Protein AF-A0A800DG62-F1 (afdb_monomer_lite)

Foldseek 3Di:
DDDDDDPDDDPPPDDDDDDDDDDPCVQPDDDDDDDDPDDQADWDKDWDQTPVRDIDIDDIDGDHDDD

Secondary structure (DSSP, 8-state):
----PPPPPPTT------------GGGT-----------TT-EE--EEE-TTS-EEEPPPEE-----

pLDDT: mean 81.83, std 9.44, range [44.0, 94.56]

Sequence (67 aa):
MGFVPAPKKAPWAVPKLKFYTAVPKRLFALEAEFEDEARPGDFYYLRVRQCNGQMAWSSPVFCVERS

Radius of gyration: 23.42 Å; chains: 1; bounding box: 40×47×59 Å

Structure (mmCIF, N/CA/C/O backbone):
data_AF-A0A800DG62-F1
#
_entry.id   AF-A0A800DG62-F1
#
loop_
_atom_site.group_PDB
_atom_site.id
_atom_site.type_symbol
_atom_site.label_atom_id
_atom_site.label_alt_id
_atom_site.label_comp_id
_atom_site.label_asym_id
_atom_site.label_entity_id
_atom_site.label_seq_id
_atom_site.pdbx_PDB_ins_code
_atom_site.Cartn_x
_atom_site.Cartn_y
_atom_site.Cartn_z
_atom_site.occupancy
_atom_site.B_iso_or_equiv
_atom_site.auth_seq_id
_atom_site.auth_comp_id
_atom_site.auth_asym_id
_atom_site.auth_atom_id
_atom_site.pdbx_PDB_model_num
ATOM 1 N N . MET A 1 1 ? 27.293 36.237 39.564 1.00 44.00 1 MET A N 1
ATOM 2 C CA . MET A 1 1 ? 26.791 34.941 39.059 1.00 44.00 1 MET A CA 1
ATOM 3 C C . MET A 1 1 ? 25.315 35.135 38.733 1.00 44.00 1 MET A C 1
ATOM 5 O O . MET A 1 1 ? 24.519 35.264 39.651 1.00 44.00 1 MET A O 1
ATOM 9 N N . GLY A 1 2 ? 24.983 35.373 37.460 1.00 59.75 2 GLY A N 1
ATOM 10 C CA . GLY A 1 2 ? 23.637 35.785 37.042 1.00 59.75 2 GLY A CA 1
ATOM 11 C C . GLY A 1 2 ? 22.712 34.589 36.837 1.00 59.75 2 GLY A C 1
ATOM 12 O O . GLY A 1 2 ? 23.121 33.587 36.258 1.00 59.75 2 GLY A O 1
ATOM 13 N N . PHE A 1 3 ? 21.477 34.692 37.319 1.00 68.00 3 PHE A N 1
ATOM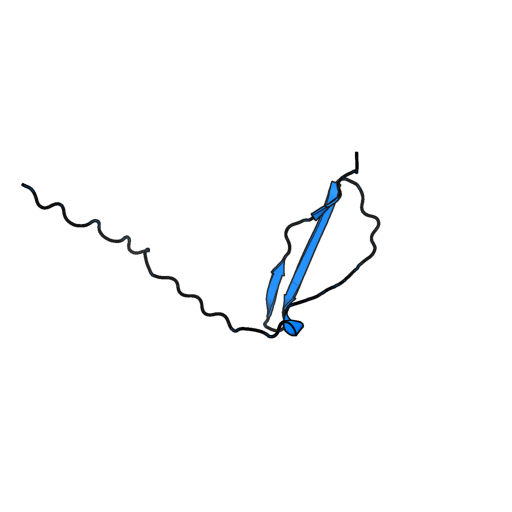 14 C CA . PHE A 1 3 ? 20.423 33.714 37.066 1.00 68.00 3 PHE A CA 1
ATOM 15 C C . PHE A 1 3 ? 20.058 33.727 35.575 1.00 68.00 3 PHE A C 1
ATOM 17 O O . PHE A 1 3 ? 19.588 34.743 35.064 1.00 68.00 3 PHE A O 1
ATOM 24 N N . VAL A 1 4 ? 20.277 32.611 34.876 1.00 71.88 4 VAL A N 1
ATOM 25 C CA . VAL A 1 4 ? 19.773 32.410 33.512 1.00 71.88 4 VAL A CA 1
ATOM 26 C C . VAL A 1 4 ? 18.405 31.735 33.629 1.00 71.88 4 VAL A C 1
ATOM 28 O O . VAL A 1 4 ? 18.340 30.600 34.108 1.00 71.88 4 VAL A O 1
ATOM 31 N N . PRO A 1 5 ? 17.302 32.396 33.239 1.00 71.62 5 PRO A N 1
ATOM 32 C CA . PRO A 1 5 ? 15.989 31.773 33.285 1.00 71.62 5 PRO A CA 1
ATOM 33 C C . PRO A 1 5 ? 15.936 30.591 32.315 1.00 71.62 5 PRO A C 1
ATOM 35 O O . PRO A 1 5 ? 16.457 30.656 31.200 1.00 71.62 5 PRO A O 1
ATOM 38 N N . ALA A 1 6 ? 15.287 29.507 32.741 1.00 72.25 6 ALA A N 1
ATOM 39 C CA . ALA A 1 6 ? 15.087 28.337 31.899 1.00 72.25 6 ALA A CA 1
ATOM 40 C C . ALA A 1 6 ? 14.375 28.733 30.587 1.00 72.25 6 ALA A C 1
ATOM 42 O O . ALA A 1 6 ? 13.449 29.556 30.619 1.00 72.25 6 ALA A O 1
ATOM 43 N N . PRO A 1 7 ? 14.773 28.165 29.433 1.00 72.81 7 PRO A N 1
ATOM 44 C CA . PRO A 1 7 ? 14.148 28.485 28.157 1.00 72.81 7 PRO A CA 1
ATOM 45 C C . PRO A 1 7 ? 12.650 28.175 28.226 1.00 72.81 7 PRO A C 1
ATOM 47 O O . PRO A 1 7 ? 12.238 27.074 28.600 1.00 72.81 7 PRO A O 1
ATOM 50 N N . LYS A 1 8 ? 11.821 29.165 27.878 1.00 69.94 8 LYS A N 1
ATOM 51 C CA . LYS A 1 8 ? 10.365 29.002 27.818 1.00 69.94 8 LYS A CA 1
ATOM 52 C C . LYS A 1 8 ? 10.053 27.893 26.811 1.00 69.94 8 LYS A C 1
ATOM 54 O O . LYS A 1 8 ? 10.400 28.023 25.639 1.00 69.94 8 LYS A O 1
ATOM 59 N N . LYS A 1 9 ? 9.417 26.799 27.257 1.00 71.88 9 LYS A N 1
ATOM 60 C CA . LYS A 1 9 ? 8.934 25.751 26.345 1.00 71.88 9 LYS A CA 1
ATOM 61 C C . LYS A 1 9 ? 8.033 26.413 25.310 1.00 71.88 9 LYS A C 1
ATOM 63 O O . LYS A 1 9 ? 7.115 27.149 25.671 1.00 71.88 9 LYS A O 1
ATOM 68 N N . ALA A 1 10 ? 8.331 26.189 24.036 1.00 78.44 10 ALA A N 1
ATOM 69 C CA . ALA A 1 10 ? 7.560 26.791 22.969 1.00 78.44 10 ALA A CA 1
ATOM 70 C C . ALA A 1 10 ? 6.086 26.352 23.070 1.00 78.44 10 ALA A C 1
ATOM 72 O O . ALA A 1 10 ? 5.832 25.181 23.358 1.00 78.44 10 ALA A O 1
ATOM 73 N N . PRO A 1 11 ? 5.109 27.242 22.830 1.00 70.69 11 PRO A N 1
ATOM 74 C CA . PRO A 1 11 ? 3.689 26.951 23.057 1.00 70.69 11 PRO A CA 1
ATOM 75 C C . PRO A 1 11 ? 3.143 25.803 22.190 1.00 70.69 11 PRO A C 1
ATOM 77 O O . PRO A 1 11 ? 2.103 25.233 22.500 1.00 70.69 11 PRO A O 1
ATOM 80 N N . TRP A 1 12 ? 3.859 25.419 21.131 1.00 74.50 12 TRP A N 1
ATOM 81 C CA . TRP A 1 12 ? 3.542 24.277 20.269 1.00 74.50 12 TRP A CA 1
ATOM 82 C C . TRP A 1 12 ? 4.173 22.949 20.719 1.00 74.50 12 TRP A C 1
ATOM 84 O O . TRP A 1 12 ? 3.910 21.913 20.107 1.00 74.50 12 TRP A O 1
ATOM 94 N N . ALA A 1 13 ? 4.987 22.945 21.778 1.00 76.12 13 ALA A N 1
ATOM 95 C CA . ALA A 1 13 ? 5.587 21.743 22.360 1.00 76.12 13 ALA A CA 1
ATOM 96 C C . ALA A 1 13 ? 4.582 21.006 23.264 1.00 76.12 13 ALA A C 1
ATOM 98 O O . ALA A 1 13 ? 4.823 20.781 24.452 1.00 76.12 13 ALA A O 1
ATOM 99 N N . VAL A 1 14 ? 3.432 20.653 22.692 1.00 77.38 14 VAL A N 1
ATOM 100 C CA . VAL A 1 14 ? 2.408 19.834 23.344 1.00 77.38 14 VAL A CA 1
ATOM 101 C C . VAL A 1 14 ? 2.663 18.351 23.052 1.00 77.38 14 VAL A C 1
ATOM 103 O O . VAL A 1 14 ? 2.939 17.997 21.900 1.00 77.38 14 VAL A O 1
ATOM 106 N N . PRO A 1 15 ? 2.570 17.456 24.052 1.00 79.00 15 PRO A N 1
ATOM 107 C CA . PRO A 1 15 ? 2.627 16.020 23.810 1.00 79.00 15 PRO A CA 1
ATOM 108 C C . PRO A 1 15 ? 1.480 15.604 22.884 1.00 79.00 15 PRO A C 1
ATOM 110 O O . PRO A 1 15 ? 0.312 15.849 23.182 1.00 79.00 15 PRO A O 1
ATOM 113 N N . LYS A 1 16 ? 1.804 14.976 21.752 1.00 80.56 16 LYS A N 1
ATOM 114 C CA . LYS A 1 16 ? 0.812 14.401 20.838 1.00 80.56 16 LYS A CA 1
ATOM 115 C C . LYS A 1 16 ? 0.729 12.905 21.092 1.00 80.56 16 LYS A C 1
ATOM 117 O O . LYS A 1 16 ? 1.670 12.180 20.780 1.00 80.56 16 LYS A O 1
ATOM 122 N N . LEU A 1 17 ? -0.400 12.454 21.627 1.00 83.06 17 LEU A N 1
ATOM 123 C CA . LEU A 1 17 ? -0.692 11.038 21.812 1.00 83.06 17 LEU A CA 1
ATOM 124 C C . LEU A 1 17 ? -1.761 10.611 20.806 1.00 83.06 17 LEU A C 1
ATOM 126 O O . LEU A 1 17 ? -2.802 11.254 20.692 1.00 83.06 17 LEU A O 1
ATOM 130 N N . LYS A 1 18 ? -1.486 9.544 20.056 1.00 80.56 18 LYS A N 1
ATOM 131 C CA . LYS A 1 18 ? -2.437 8.939 19.120 1.00 80.56 18 LYS A CA 1
ATOM 132 C C . LYS A 1 18 ? -2.763 7.534 19.604 1.00 80.56 18 LYS A C 1
ATOM 134 O O . LYS A 1 18 ? -1.851 6.744 19.831 1.00 80.56 18 LYS A O 1
ATOM 139 N N . PHE A 1 19 ? -4.049 7.237 19.737 1.00 80.50 19 PHE A N 1
ATOM 140 C CA . PHE A 1 19 ? -4.536 5.899 20.045 1.00 80.50 19 PHE A CA 1
ATOM 141 C C . PHE A 1 19 ? -5.009 5.231 18.759 1.00 80.50 19 PHE A C 1
ATOM 143 O O . PHE A 1 19 ? -5.725 5.843 17.968 1.00 80.50 19 PHE A O 1
ATOM 150 N N . TYR A 1 20 ? -4.612 3.977 18.566 1.00 76.50 20 TYR A N 1
ATOM 151 C CA . TYR A 1 20 ? -5.042 3.159 17.440 1.00 76.50 20 TYR A CA 1
ATOM 152 C C . TYR A 1 20 ? -5.708 1.895 17.968 1.00 76.50 20 TYR A C 1
ATOM 154 O O . TYR A 1 20 ? -5.249 1.299 18.943 1.00 76.50 20 TYR A O 1
ATOM 162 N N . THR A 1 21 ? -6.783 1.477 17.313 1.00 78.12 21 THR A N 1
ATOM 163 C CA . THR A 1 21 ? -7.426 0.195 17.593 1.00 78.12 21 THR A CA 1
ATOM 164 C C . THR A 1 21 ? -6.655 -0.912 16.888 1.00 78.12 21 THR A C 1
ATOM 166 O O . THR A 1 21 ? -6.459 -0.855 15.673 1.00 78.12 21 THR A O 1
ATOM 169 N N . ALA A 1 22 ? -6.233 -1.931 17.637 1.00 78.38 22 ALA A N 1
ATOM 170 C CA . ALA A 1 22 ? -5.657 -3.130 17.046 1.00 78.38 22 ALA A CA 1
ATOM 171 C C . ALA A 1 22 ? -6.730 -3.878 16.239 1.00 78.38 22 ALA A C 1
ATOM 173 O O . ALA A 1 22 ? -7.822 -4.150 16.737 1.00 78.38 22 ALA A O 1
ATOM 174 N N . VAL A 1 23 ? -6.410 -4.218 14.993 1.00 76.94 23 VAL A N 1
ATOM 175 C CA . VAL A 1 23 ? -7.275 -4.992 14.096 1.00 76.94 23 VAL A CA 1
ATOM 176 C C . VAL A 1 23 ? -6.654 -6.371 13.843 1.00 76.94 23 VAL A C 1
ATOM 178 O O . VAL A 1 23 ? -5.437 -6.462 13.691 1.00 76.94 23 VAL A O 1
ATOM 181 N N . PRO A 1 24 ? -7.439 -7.464 13.798 1.00 82.75 24 PRO A N 1
ATOM 182 C CA . PRO A 1 24 ? -6.945 -8.779 13.389 1.00 82.75 24 PRO A CA 1
ATOM 183 C C . PRO A 1 24 ? -6.249 -8.750 12.020 1.00 82.75 24 PRO A C 1
ATOM 185 O O . PRO A 1 24 ? -6.758 -8.116 11.098 1.00 82.75 24 PRO A O 1
ATOM 188 N N . LYS A 1 25 ? -5.149 -9.506 11.852 1.00 79.75 25 LYS A N 1
ATOM 189 C CA . LYS A 1 25 ? -4.345 -9.559 10.607 1.00 79.75 25 LYS A CA 1
ATOM 190 C C . LYS A 1 25 ? -5.182 -9.734 9.343 1.00 79.75 25 LYS A C 1
ATOM 192 O O . LYS A 1 25 ? -5.002 -9.001 8.379 1.00 79.75 25 LYS A O 1
ATOM 197 N N . ARG A 1 26 ? -6.157 -10.643 9.380 1.00 81.06 26 ARG A N 1
ATOM 198 C CA . ARG A 1 26 ? -7.070 -10.921 8.258 1.00 81.06 26 ARG A CA 1
ATOM 199 C C . ARG A 1 26 ? -7.885 -9.714 7.767 1.00 81.06 26 ARG A C 1
ATOM 201 O O . ARG A 1 26 ? -8.460 -9.789 6.696 1.00 81.06 26 ARG A O 1
ATOM 208 N N . LEU A 1 27 ? -8.003 -8.651 8.567 1.00 73.94 27 LEU A N 1
ATOM 209 C CA . LEU A 1 27 ? -8.779 -7.453 8.229 1.00 73.94 27 LEU A CA 1
ATOM 210 C C . LEU A 1 27 ? -7.926 -6.332 7.616 1.00 73.94 27 LEU A C 1
ATOM 212 O O . LEU A 1 27 ? -8.481 -5.311 7.217 1.00 73.94 27 LEU A O 1
ATOM 216 N N . PHE A 1 28 ? -6.598 -6.489 7.564 1.00 75.00 28 PHE A N 1
ATOM 217 C CA . PHE A 1 28 ? -5.697 -5.490 6.976 1.00 75.00 28 PHE A CA 1
ATOM 218 C C . PHE A 1 28 ? -4.599 -6.071 6.075 1.00 75.00 28 PHE A C 1
ATOM 220 O O . PHE A 1 28 ? -3.987 -5.313 5.328 1.00 75.00 28 PHE A O 1
ATOM 227 N N . ALA A 1 29 ? -4.331 -7.378 6.140 1.00 79.69 29 ALA A N 1
ATOM 228 C CA . ALA A 1 29 ? -3.441 -8.062 5.211 1.00 79.69 29 ALA A CA 1
ATOM 229 C C . ALA A 1 29 ? -4.217 -8.452 3.947 1.00 79.69 29 ALA A C 1
ATOM 231 O O . ALA A 1 29 ? -5.262 -9.095 4.038 1.00 79.69 29 ALA A O 1
ATOM 232 N N . LEU A 1 30 ? -3.689 -8.058 2.792 1.00 79.75 30 LEU A N 1
ATOM 233 C CA . LEU A 1 30 ? -4.205 -8.393 1.471 1.00 79.75 30 LEU A CA 1
ATOM 234 C C . LEU A 1 30 ? -3.038 -8.916 0.635 1.00 79.75 30 LEU A C 1
ATOM 236 O O . LEU A 1 30 ? -2.005 -8.256 0.554 1.00 79.75 30 LEU A O 1
ATOM 240 N N . GLU A 1 31 ? -3.232 -10.070 0.014 1.00 86.06 31 GLU A N 1
ATOM 241 C CA . GLU A 1 31 ? -2.361 -10.600 -1.031 1.00 86.06 31 GLU A CA 1
ATOM 242 C C . GLU A 1 31 ? -3.194 -10.641 -2.311 1.00 86.06 31 GLU A C 1
ATOM 244 O O . GLU A 1 31 ? -4.328 -11.125 -2.304 1.00 86.06 31 GLU A O 1
ATOM 249 N N . ALA A 1 32 ? -2.676 -10.035 -3.373 1.00 84.38 32 ALA A N 1
ATOM 250 C CA . ALA A 1 32 ? -3.338 -9.954 -4.663 1.00 84.38 32 ALA A CA 1
ATOM 251 C C . ALA A 1 32 ? -2.276 -9.944 -5.758 1.00 84.38 32 ALA A C 1
ATOM 253 O O . ALA A 1 32 ? -1.230 -9.311 -5.610 1.00 84.38 32 ALA A O 1
ATOM 254 N N . GLU A 1 33 ? -2.584 -10.619 -6.854 1.00 90.06 33 GLU A N 1
ATOM 255 C CA . GLU A 1 33 ? -1.757 -10.684 -8.049 1.00 90.06 33 GLU A CA 1
ATOM 256 C C . GLU A 1 33 ? -2.589 -10.173 -9.223 1.00 90.06 33 GLU A C 1
ATOM 258 O O . GLU A 1 33 ? -3.807 -10.371 -9.272 1.00 90.06 33 GLU A O 1
ATOM 263 N N . PHE A 1 34 ? -1.940 -9.471 -10.142 1.00 88.88 34 PHE A N 1
ATOM 264 C CA . PHE A 1 34 ? -2.535 -9.049 -11.399 1.00 88.88 34 PHE A CA 1
ATOM 265 C C . PHE A 1 34 ? -1.476 -9.163 -12.492 1.00 88.88 34 PHE A C 1
ATOM 267 O O . PHE A 1 34 ? -0.286 -8.979 -12.230 1.00 88.88 34 PHE A O 1
ATOM 274 N N . GLU A 1 35 ? -1.918 -9.484 -13.700 1.00 91.94 35 GLU A N 1
ATOM 275 C CA . GLU A 1 35 ? -1.069 -9.511 -14.887 1.00 91.94 35 GLU A CA 1
ATOM 276 C C . GLU A 1 35 ? -1.238 -8.199 -15.652 1.00 91.94 35 GLU A C 1
ATOM 278 O O . GLU A 1 35 ? -2.355 -7.697 -15.793 1.00 91.94 35 GLU A O 1
ATOM 283 N N . ASP A 1 36 ? -0.126 -7.641 -16.125 1.00 91.44 36 ASP A N 1
ATOM 284 C CA . ASP A 1 36 ? -0.089 -6.426 -16.937 1.00 91.44 36 ASP A CA 1
ATOM 285 C C . ASP A 1 36 ? 1.164 -6.429 -17.831 1.00 91.44 36 ASP A C 1
ATOM 287 O O . ASP A 1 36 ? 2.194 -7.017 -17.483 1.00 91.44 36 ASP A O 1
ATOM 291 N N . GLU A 1 37 ? 1.090 -5.767 -18.983 1.00 92.25 37 GLU A N 1
ATOM 292 C CA . GLU A 1 37 ? 2.191 -5.646 -19.949 1.00 92.25 37 GLU A CA 1
ATOM 293 C C . GLU A 1 37 ? 3.084 -4.436 -19.618 1.00 92.25 37 GLU A C 1
ATOM 295 O O . GLU A 1 37 ? 3.189 -3.476 -20.387 1.00 92.25 37 GLU A O 1
ATOM 300 N N . ALA A 1 38 ? 3.742 -4.485 -18.456 1.00 90.62 38 ALA A N 1
ATOM 301 C CA . ALA A 1 38 ? 4.618 -3.413 -17.978 1.00 90.62 38 ALA A CA 1
ATOM 302 C C . ALA A 1 38 ? 5.825 -3.173 -18.905 1.00 90.62 38 ALA A C 1
ATOM 304 O O . ALA A 1 38 ? 6.510 -4.115 -19.314 1.00 90.62 38 ALA A O 1
ATOM 305 N N . ARG A 1 39 ? 6.164 -1.907 -19.152 1.00 93.12 39 ARG A N 1
ATOM 306 C CA . ARG A 1 39 ? 7.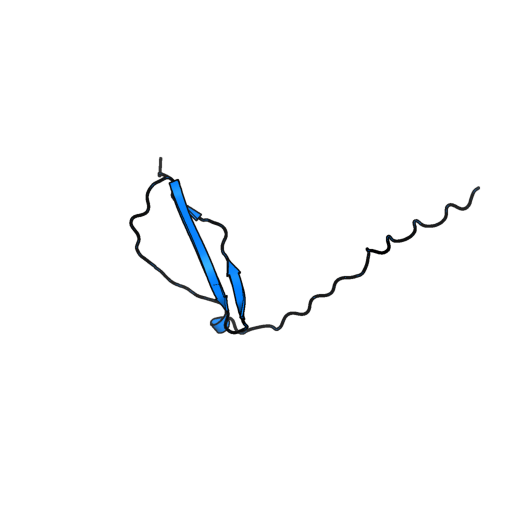350 -1.479 -19.909 1.00 93.12 39 ARG A CA 1
ATOM 307 C C . ARG A 1 39 ? 8.394 -0.831 -18.994 1.00 93.12 39 ARG A C 1
ATOM 309 O O . ARG A 1 39 ? 8.050 -0.297 -17.937 1.00 93.12 39 ARG A O 1
ATOM 316 N N . PRO A 1 40 ? 9.682 -0.827 -19.386 1.00 93.69 40 PRO A N 1
ATOM 317 C CA . PRO A 1 40 ? 10.687 -0.028 -18.695 1.00 93.69 40 PRO A CA 1
ATOM 318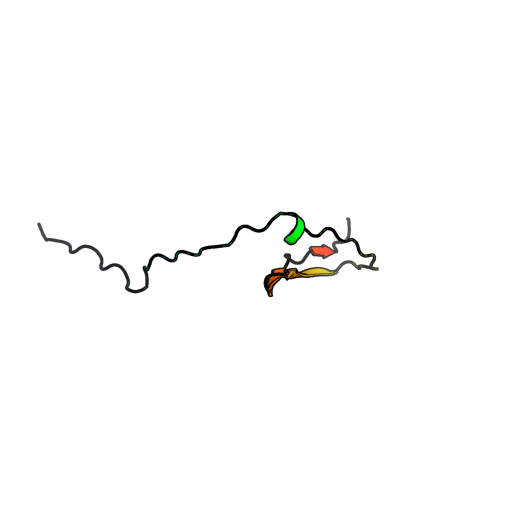 C C . PRO A 1 40 ? 10.257 1.442 -18.604 1.00 93.69 40 PRO A C 1
ATOM 320 O O . PRO A 1 40 ? 9.932 2.062 -19.616 1.00 93.69 40 PRO A O 1
ATOM 323 N N . GLY A 1 41 ? 10.256 1.992 -17.390 1.00 91.50 41 GLY A N 1
ATOM 324 C CA . GLY A 1 41 ? 9.785 3.352 -17.102 1.00 91.50 41 GLY A CA 1
ATOM 325 C C . GLY A 1 41 ? 8.367 3.436 -16.531 1.00 91.50 41 GLY A C 1
ATOM 326 O O . GLY A 1 41 ? 8.023 4.471 -15.956 1.00 91.50 41 GLY A O 1
ATOM 327 N N . ASP A 1 42 ? 7.577 2.363 -16.606 1.00 94.56 42 ASP A N 1
ATOM 328 C CA . ASP A 1 42 ? 6.288 2.293 -15.919 1.00 94.56 42 ASP A CA 1
ATOM 329 C C . ASP A 1 42 ? 6.474 2.211 -14.397 1.00 94.56 42 ASP A C 1
ATOM 331 O O . ASP A 1 42 ? 7.545 1.874 -13.875 1.00 94.56 42 ASP A O 1
ATOM 335 N N . PHE A 1 43 ? 5.411 2.524 -13.658 1.00 93.31 43 PHE A N 1
ATOM 336 C CA . PHE A 1 43 ? 5.384 2.356 -12.213 1.00 93.31 43 PHE A CA 1
ATOM 337 C C . PHE A 1 43 ? 4.017 1.889 -11.730 1.00 93.31 43 PHE A C 1
ATOM 339 O O . PHE A 1 43 ? 2.972 2.335 -12.203 1.00 93.31 43 PHE A O 1
ATOM 346 N N . TYR A 1 44 ? 4.036 1.049 -10.703 1.00 92.44 44 TYR A N 1
ATOM 347 C CA . TYR A 1 44 ? 2.840 0.597 -10.011 1.00 92.44 44 TYR A CA 1
ATOM 348 C C . TYR A 1 44 ? 2.729 1.263 -8.651 1.00 92.44 44 TYR A C 1
ATOM 350 O O . TYR A 1 44 ? 3.712 1.387 -7.921 1.00 92.44 44 TYR A O 1
ATOM 358 N N . TYR A 1 45 ? 1.515 1.658 -8.281 1.00 91.44 45 TYR A N 1
ATOM 359 C CA . TYR A 1 45 ? 1.201 2.089 -6.926 1.00 91.44 45 TYR A CA 1
ATOM 360 C C . TYR A 1 45 ? -0.081 1.400 -6.467 1.00 91.44 45 TYR A C 1
ATOM 362 O O . TYR A 1 45 ? -1.084 1.373 -7.181 1.00 91.44 45 TYR A O 1
ATOM 370 N N . LEU A 1 46 ? -0.057 0.842 -5.260 1.00 89.00 46 LEU A N 1
ATOM 371 C CA . LEU A 1 46 ? -1.231 0.225 -4.663 1.00 89.00 46 LEU A CA 1
ATOM 372 C C . LEU A 1 46 ? -1.914 1.230 -3.741 1.00 89.00 46 LEU A C 1
ATOM 374 O O . LEU A 1 46 ? -1.269 1.843 -2.890 1.00 89.00 46 LEU A O 1
ATOM 378 N N . ARG A 1 47 ? -3.237 1.363 -3.868 1.00 91.25 47 ARG A N 1
ATOM 379 C CA . ARG A 1 47 ? -4.075 2.147 -2.957 1.00 91.25 47 ARG A CA 1
ATOM 380 C C . ARG A 1 47 ? -5.253 1.304 -2.490 1.00 91.25 47 ARG A C 1
ATOM 382 O O . ARG A 1 47 ? -6.060 0.868 -3.306 1.00 91.25 47 ARG A O 1
ATOM 389 N N . VAL A 1 48 ? -5.388 1.134 -1.180 1.00 86.81 48 VAL A N 1
ATOM 390 C CA . VAL A 1 48 ? -6.435 0.309 -0.565 1.00 86.81 48 VAL A CA 1
ATOM 391 C C . VAL A 1 48 ? -7.265 1.113 0.428 1.00 86.81 48 VAL A C 1
ATOM 393 O O . VAL A 1 48 ? -6.747 1.949 1.172 1.00 86.81 48 VAL A O 1
ATOM 396 N N . ARG A 1 49 ? -8.571 0.832 0.446 1.00 87.12 49 ARG A N 1
ATOM 397 C CA . ARG A 1 49 ? -9.501 1.311 1.472 1.00 87.12 49 ARG A CA 1
ATOM 398 C C . ARG A 1 49 ? -9.797 0.164 2.432 1.00 87.12 49 ARG A C 1
ATOM 400 O O . ARG A 1 49 ? -10.342 -0.856 2.017 1.00 87.12 49 ARG A O 1
ATOM 407 N N . GLN A 1 50 ? -9.443 0.335 3.698 1.00 80.75 50 GLN A N 1
ATOM 408 C CA . GLN A 1 50 ? -9.679 -0.651 4.752 1.00 80.75 50 GLN A CA 1
ATOM 409 C C . GLN A 1 50 ? -11.148 -0.638 5.209 1.00 80.75 50 GLN A C 1
ATOM 411 O O . GLN A 1 50 ? -11.862 0.350 5.024 1.00 80.75 50 GLN A O 1
ATOM 416 N N . CYS A 1 51 ? -11.606 -1.714 5.863 1.00 76.81 51 CYS A N 1
ATOM 417 C CA . CYS A 1 51 ? -12.987 -1.834 6.361 1.00 76.81 51 CYS A CA 1
ATOM 418 C C . CYS A 1 51 ? -13.380 -0.741 7.369 1.00 76.81 51 CYS A C 1
ATOM 420 O O . CYS A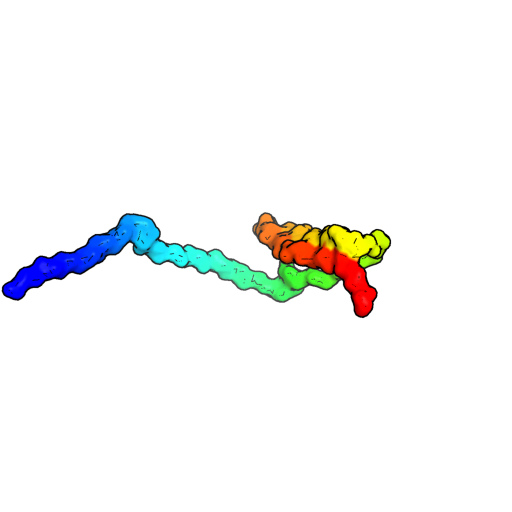 1 51 ? -14.555 -0.423 7.509 1.00 76.81 51 CYS A O 1
ATOM 422 N N . ASN A 1 52 ? -12.403 -0.157 8.064 1.00 77.88 52 ASN A N 1
ATOM 423 C CA . ASN A 1 52 ? -12.599 0.947 9.007 1.00 77.88 52 ASN A CA 1
ATOM 424 C C . ASN A 1 52 ? -12.624 2.335 8.326 1.00 77.88 52 ASN A C 1
ATOM 426 O O . ASN A 1 52 ? -12.597 3.351 9.016 1.00 77.88 52 ASN A O 1
ATOM 430 N N . GLY A 1 53 ? -12.615 2.391 6.990 1.00 82.00 53 GLY A N 1
ATOM 431 C CA . GLY A 1 53 ? -12.615 3.630 6.210 1.00 82.00 53 GLY A CA 1
ATOM 432 C C . GLY A 1 53 ? -11.248 4.302 6.057 1.00 82.00 53 GLY A C 1
ATOM 433 O O . GLY A 1 53 ? -11.157 5.306 5.352 1.00 82.00 53 GLY A O 1
ATOM 434 N N . GLN A 1 54 ? -10.183 3.771 6.666 1.00 83.19 54 GLN A N 1
ATOM 435 C CA . GLN A 1 54 ? -8.834 4.309 6.494 1.00 83.19 54 GLN A CA 1
ATOM 436 C C . GLN A 1 54 ? -8.264 3.968 5.115 1.00 83.19 54 GLN A C 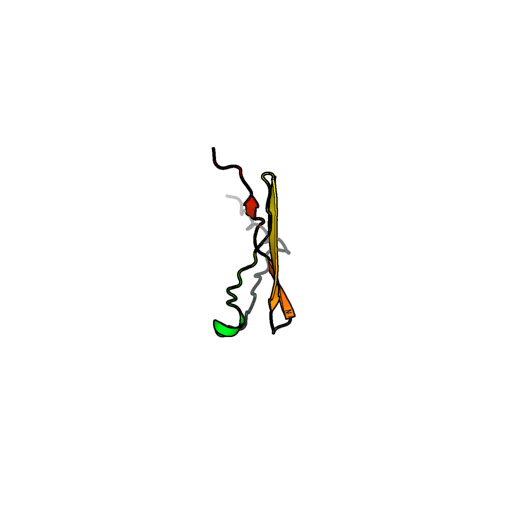1
ATOM 438 O O . GLN A 1 54 ? -8.587 2.941 4.512 1.00 83.19 54 GLN A O 1
ATOM 443 N N . MET A 1 55 ? -7.385 4.842 4.631 1.00 87.81 55 MET A N 1
ATOM 444 C CA . MET A 1 55 ? -6.644 4.654 3.389 1.00 87.81 55 MET A CA 1
ATOM 445 C C . MET A 1 55 ? -5.220 4.212 3.699 1.00 87.81 55 MET A C 1
ATOM 447 O O . MET A 1 55 ? -4.576 4.776 4.583 1.00 87.81 55 MET A O 1
ATOM 451 N N . ALA A 1 56 ? -4.717 3.254 2.928 1.00 85.38 56 ALA A N 1
ATOM 452 C CA . ALA A 1 56 ? -3.300 2.928 2.884 1.00 85.38 56 ALA A CA 1
ATOM 453 C C . ALA A 1 56 ? -2.815 2.913 1.432 1.00 85.38 56 ALA A C 1
ATOM 455 O O . ALA A 1 56 ? -3.578 2.626 0.504 1.00 85.38 56 ALA A O 1
ATOM 456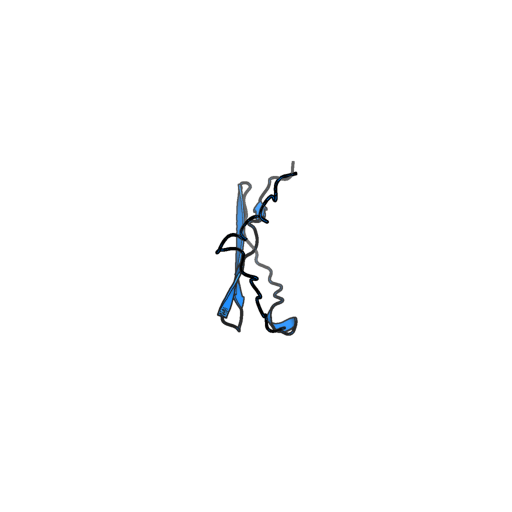 N N . TRP A 1 57 ? -1.545 3.248 1.242 1.00 90.31 57 TRP A N 1
ATOM 457 C CA . TRP A 1 57 ? -0.889 3.247 -0.057 1.00 90.31 57 TRP A CA 1
ATOM 458 C C . TRP A 1 57 ? 0.514 2.659 0.058 1.00 90.31 57 TRP A C 1
ATOM 460 O O . TRP A 1 57 ? 1.160 2.789 1.100 1.00 90.31 57 TRP A O 1
ATOM 470 N N . SER A 1 58 ? 0.980 2.017 -1.009 1.00 86.38 58 SER A N 1
ATOM 471 C CA . SER A 1 58 ? 2.380 1.619 -1.137 1.00 86.38 58 SER A CA 1
ATOM 472 C C . SER A 1 58 ? 3.210 2.763 -1.716 1.00 86.38 58 SER A C 1
ATOM 474 O O . SER A 1 58 ? 2.692 3.652 -2.395 1.00 86.38 58 SER A O 1
ATOM 476 N N . SER A 1 59 ? 4.522 2.715 -1.491 1.00 89.12 59 SER A N 1
ATOM 477 C CA . SER A 1 59 ? 5.457 3.447 -2.346 1.00 89.12 59 SER A CA 1
ATOM 478 C C . SER A 1 59 ? 5.329 2.956 -3.797 1.00 89.12 59 SER A C 1
ATOM 480 O O . SER A 1 59 ? 4.960 1.792 -4.005 1.00 89.12 59 SER A O 1
ATOM 482 N N . PRO A 1 60 ? 5.621 3.809 -4.793 1.00 91.88 60 PRO A N 1
ATOM 483 C CA . PRO A 1 60 ? 5.659 3.379 -6.181 1.00 91.88 60 PRO A CA 1
ATOM 484 C C . PRO A 1 60 ? 6.767 2.340 -6.394 1.00 91.88 60 PRO A C 1
ATOM 486 O O . PRO A 1 60 ? 7.865 2.469 -5.847 1.00 91.88 60 PRO A O 1
ATOM 489 N N . VAL A 1 61 ? 6.471 1.323 -7.198 1.00 91.12 61 VAL A N 1
ATOM 490 C CA . VAL A 1 61 ? 7.421 0.306 -7.659 1.00 91.12 61 VAL A CA 1
ATOM 491 C C . VAL A 1 61 ? 7.694 0.569 -9.130 1.00 91.12 61 VAL A C 1
ATOM 493 O O . VAL A 1 61 ? 6.774 0.516 -9.940 1.00 91.12 61 VAL A O 1
ATOM 496 N N . PHE A 1 62 ? 8.944 0.879 -9.462 1.00 93.25 62 PHE A N 1
ATOM 497 C CA . PHE A 1 62 ? 9.347 1.219 -10.823 1.00 93.25 62 PHE A CA 1
ATOM 498 C C . PHE A 1 62 ? 9.754 -0.030 -11.597 1.00 93.25 62 PHE A C 1
ATOM 500 O O . PHE A 1 62 ? 10.561 -0.834 -11.122 1.00 93.25 62 PHE A O 1
ATOM 507 N N . CYS A 1 63 ? 9.224 -0.165 -12.805 1.00 92.12 63 CYS A N 1
ATOM 508 C CA . CYS A 1 63 ? 9.628 -1.184 -13.756 1.00 92.12 63 CYS A CA 1
ATOM 509 C C . CYS A 1 63 ? 10.954 -0.763 -14.388 1.00 92.12 63 CYS A C 1
ATOM 511 O O . CYS A 1 63 ? 11.015 0.165 -15.196 1.00 92.12 63 CYS A O 1
ATOM 513 N N . VAL A 1 64 ? 12.029 -1.434 -13.980 1.00 89.56 64 VAL A N 1
ATOM 514 C CA . VAL A 1 64 ? 13.375 -1.211 -14.513 1.00 89.56 64 VAL A CA 1
ATOM 515 C C . VAL A 1 64 ? 13.711 -2.267 -15.558 1.00 89.56 64 VAL A C 1
ATOM 517 O O . VAL A 1 64 ? 13.320 -3.428 -15.432 1.00 89.56 64 VAL A O 1
ATOM 520 N N . GLU A 1 65 ? 14.456 -1.868 -16.584 1.00 85.75 65 GLU A N 1
ATOM 521 C CA . GLU A 1 65 ? 15.075 -2.813 -17.508 1.00 85.75 65 GLU A CA 1
ATOM 522 C C . GLU A 1 65 ? 16.136 -3.621 -16.750 1.00 85.75 65 GLU A C 1
ATOM 524 O O . GLU A 1 65 ? 16.941 -3.059 -16.001 1.00 85.75 65 GLU A O 1
ATOM 529 N N . ARG A 1 66 ? 16.121 -4.949 -16.891 1.00 72.69 66 ARG A N 1
ATOM 530 C CA . ARG A 1 66 ? 17.212 -5.775 -16.366 1.00 72.69 66 ARG A CA 1
ATOM 531 C C . ARG A 1 66 ? 18.380 -5.678 -17.343 1.00 72.69 66 ARG A C 1
ATOM 533 O O . ARG A 1 66 ? 18.276 -6.200 -18.447 1.00 72.69 66 ARG A O 1
ATOM 540 N N . SER A 1 67 ? 19.445 -4.995 -16.923 1.00 62.22 67 SER A N 1
ATOM 541 C CA . SER A 1 67 ? 20.742 -4.960 -17.614 1.00 62.22 67 SER A CA 1
ATOM 542 C C . SER A 1 67 ? 21.441 -6.311 -17.603 1.00 62.22 67 SER A C 1
ATOM 544 O O . SER A 1 67 ? 21.376 -6.956 -16.527 1.00 62.22 67 SER A O 1
#